Protein AF-A0A954VYX1-F1 (afdb_monomer_lite)

Sequence (72 aa):
MKISFAIAGAMAANAHGHRRTSADVNVLMRREDLNRFKDCWIGRGWLDLFEGSKGFKDTLNGVKVDVLIVGD

pLDDT: mean 96.33, std 2.86, range [80.88, 98.44]

Secondary structure (DSSP, 8-state):
----EEEEHHHHHHHTT-----SSEEEEE-HHHHHHHHHHHBTTTEEESSTT-S-EEETTT--EEEEEETT-

Foldseek 3Di:
DDFDKDWDDPVVVVVVVNDDDDQATEMEGAPVSLVVCCVVPDVPQKHAPDPPASKIARNPVRHIYHYDHVPD

Structure (mmCIF, N/CA/C/O backbone):
data_AF-A0A954VYX1-F1
#
_entry.id   AF-A0A954VYX1-F1
#
loop_
_atom_site.group_PDB
_atom_site.id
_atom_site.type_symbol
_atom_site.label_atom_id
_atom_site.label_alt_id
_atom_site.label_comp_id
_atom_site.label_asym_id
_atom_site.label_entity_id
_atom_site.label_seq_id
_atom_site.pdbx_PDB_ins_code
_atom_site.Cartn_x
_atom_site.Cartn_y
_atom_site.Cartn_z
_atom_site.occupancy
_atom_site.B_iso_or_equiv
_atom_site.auth_seq_id
_atom_site.auth_comp_id
_atom_site.auth_asym_id
_atom_site.auth_atom_id
_atom_site.pdbx_PDB_model_num
ATOM 1 N N . MET A 1 1 ? -0.897 -15.356 8.434 1.00 80.88 1 MET A N 1
ATOM 2 C CA . MET A 1 1 ? -1.787 -14.694 7.451 1.00 80.88 1 MET A CA 1
ATOM 3 C C . MET A 1 1 ? -1.135 -14.771 6.075 1.00 80.88 1 MET A C 1
ATOM 5 O O . MET A 1 1 ? 0.072 -14.592 6.006 1.00 80.88 1 MET A O 1
ATOM 9 N N . LYS A 1 2 ? -1.892 -15.060 5.009 1.00 91.88 2 LYS A N 1
ATOM 10 C CA . LYS A 1 2 ? -1.398 -15.016 3.621 1.00 91.88 2 LYS A CA 1
ATOM 11 C C . LYS A 1 2 ? -2.025 -13.812 2.912 1.00 91.88 2 LYS A C 1
ATOM 13 O O . LYS A 1 2 ? -3.251 -13.765 2.828 1.00 91.88 2 LYS A O 1
ATOM 18 N N . ILE A 1 3 ? -1.187 -12.879 2.466 1.00 95.75 3 ILE A N 1
ATOM 19 C CA . ILE A 1 3 ? -1.543 -11.688 1.679 1.00 95.75 3 ILE A CA 1
ATOM 20 C C . ILE A 1 3 ? -0.855 -11.840 0.330 1.00 95.75 3 ILE A C 1
ATOM 22 O O . ILE A 1 3 ? 0.366 -12.008 0.287 1.00 95.75 3 ILE A O 1
ATOM 26 N N . SER A 1 4 ? -1.622 -11.790 -0.754 1.00 96.38 4 SER A N 1
ATOM 27 C CA . SER A 1 4 ? -1.056 -11.751 -2.097 1.00 96.38 4 SER A CA 1
ATOM 28 C C . SER A 1 4 ? -0.731 -10.309 -2.472 1.00 96.38 4 SER A C 1
ATOM 30 O O . SER A 1 4 ? -1.605 -9.445 -2.479 1.00 96.38 4 SER A O 1
ATOM 32 N N . PHE A 1 5 ? 0.530 -10.050 -2.803 1.00 97.56 5 PHE A N 1
ATOM 33 C CA . PHE A 1 5 ? 0.984 -8.749 -3.276 1.00 97.56 5 PHE A CA 1
ATOM 34 C C . PHE A 1 5 ? 2.110 -8.913 -4.298 1.00 97.56 5 PHE A C 1
ATOM 36 O O . PHE A 1 5 ? 2.760 -9.957 -4.361 1.00 97.56 5 PHE A O 1
ATOM 43 N N . ALA A 1 6 ? 2.351 -7.865 -5.077 1.00 98.06 6 ALA A N 1
ATOM 44 C CA . ALA A 1 6 ? 3.521 -7.731 -5.931 1.00 98.06 6 ALA A CA 1
ATOM 45 C C . ALA A 1 6 ? 4.249 -6.423 -5.612 1.00 98.06 6 ALA A C 1
ATOM 47 O O . ALA A 1 6 ? 3.615 -5.427 -5.265 1.00 98.06 6 ALA A O 1
ATOM 48 N N . ILE A 1 7 ? 5.576 -6.416 -5.747 1.00 97.69 7 ILE A N 1
ATOM 49 C CA . ILE A 1 7 ? 6.358 -5.177 -5.710 1.00 97.69 7 ILE A CA 1
ATOM 50 C C . ILE A 1 7 ? 6.078 -4.390 -6.991 1.00 97.69 7 ILE A C 1
ATOM 52 O O . ILE A 1 7 ? 6.055 -4.954 -8.083 1.00 97.69 7 ILE A O 1
ATOM 56 N N . ALA A 1 8 ? 5.888 -3.085 -6.846 1.00 97.25 8 ALA A N 1
ATOM 57 C CA . ALA A 1 8 ? 5.645 -2.154 -7.935 1.00 97.25 8 ALA A CA 1
ATOM 58 C C . ALA A 1 8 ? 6.658 -0.994 -7.904 1.00 97.25 8 ALA A C 1
ATOM 60 O O . ALA A 1 8 ? 7.544 -0.914 -7.046 1.00 97.25 8 ALA A O 1
ATOM 61 N N . GLY A 1 9 ? 6.535 -0.083 -8.869 1.00 96.25 9 GLY A N 1
ATOM 62 C CA . GLY A 1 9 ? 7.301 1.161 -8.905 1.00 96.25 9 GLY A CA 1
ATOM 63 C C . GLY A 1 9 ? 8.817 0.959 -8.995 1.00 96.25 9 GLY A C 1
ATOM 64 O O . GLY A 1 9 ? 9.314 0.088 -9.709 1.00 96.25 9 GLY A O 1
ATOM 65 N N . ALA A 1 10 ? 9.564 1.798 -8.274 1.00 96.81 10 ALA A N 1
ATOM 66 C CA . ALA A 1 10 ? 11.023 1.870 -8.353 1.00 96.81 10 ALA A CA 1
ATOM 67 C C . ALA A 1 10 ? 11.725 0.549 -8.013 1.00 96.81 10 ALA A C 1
ATOM 69 O O . ALA A 1 10 ? 12.677 0.166 -8.687 1.00 96.81 10 ALA A O 1
ATOM 70 N N . MET A 1 11 ? 11.251 -0.160 -6.985 1.00 97.12 11 MET A N 1
ATOM 71 C CA . MET A 1 11 ? 11.841 -1.436 -6.579 1.00 97.12 11 MET A CA 1
ATOM 72 C C . MET A 1 11 ? 11.591 -2.538 -7.614 1.00 97.12 11 MET A C 1
ATOM 74 O O . MET A 1 11 ? 12.477 -3.358 -7.845 1.00 97.12 11 MET A O 1
ATOM 78 N N . ALA A 1 12 ? 10.436 -2.527 -8.287 1.00 97.31 12 ALA A N 1
ATOM 79 C CA . ALA A 1 12 ? 10.188 -3.426 -9.412 1.00 97.31 12 ALA A CA 1
ATOM 80 C C . ALA A 1 12 ? 11.109 -3.089 -10.594 1.00 97.31 12 ALA A C 1
ATOM 82 O O . ALA A 1 12 ? 11.745 -3.975 -11.155 1.00 97.31 12 ALA A O 1
ATOM 83 N 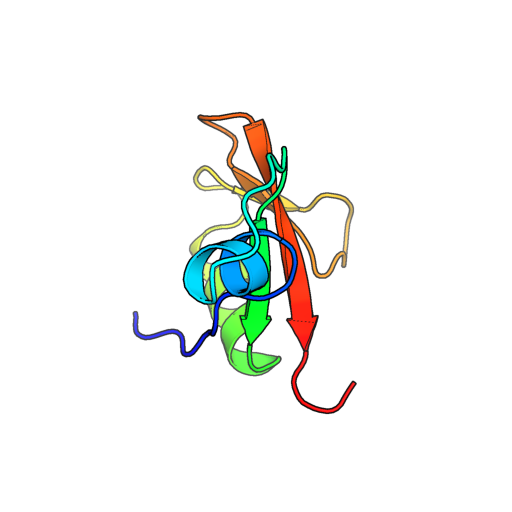N . ALA A 1 13 ? 11.266 -1.803 -10.924 1.00 96.94 13 ALA A N 1
ATOM 84 C CA . ALA A 1 13 ? 12.193 -1.365 -11.968 1.00 96.94 13 ALA A CA 1
ATOM 85 C C . ALA A 1 13 ? 13.647 -1.785 -11.665 1.00 96.94 13 ALA A C 1
ATOM 87 O O . ALA A 1 13 ? 14.341 -2.276 -12.557 1.00 96.94 13 ALA A O 1
ATOM 88 N N . ASN A 1 14 ? 14.078 -1.680 -10.401 1.00 96.56 14 ASN A N 1
ATOM 89 C CA . ASN A 1 14 ? 15.374 -2.185 -9.936 1.00 96.56 14 ASN A CA 1
ATOM 90 C C . ASN A 1 14 ? 15.526 -3.691 -10.198 1.00 96.56 14 ASN A C 1
ATOM 92 O O . ASN A 1 14 ? 16.568 -4.117 -10.697 1.00 96.56 14 ASN A O 1
ATOM 96 N N . ALA A 1 15 ? 14.489 -4.488 -9.917 1.00 95.62 15 ALA A N 1
ATOM 97 C CA . ALA A 1 15 ? 14.491 -5.927 -10.189 1.00 95.62 15 ALA A CA 1
ATOM 98 C C . ALA A 1 15 ? 14.623 -6.260 -11.692 1.00 95.62 15 ALA A C 1
ATOM 100 O O . ALA A 1 15 ? 15.100 -7.337 -12.037 1.00 95.62 15 ALA A O 1
ATOM 101 N N . HIS A 1 16 ? 14.281 -5.318 -12.578 1.00 96.12 16 HIS A N 1
ATOM 102 C CA . HIS A 1 16 ? 14.443 -5.418 -14.034 1.00 96.12 16 HIS A CA 1
ATOM 103 C C . HIS A 1 16 ? 15.681 -4.679 -14.581 1.00 96.12 16 HIS A C 1
ATOM 105 O O . HIS A 1 16 ? 15.788 -4.445 -15.781 1.00 96.12 16 HIS A O 1
ATOM 111 N N . GLY A 1 17 ? 16.643 -4.327 -13.721 1.00 96.56 17 GLY A N 1
ATOM 112 C CA . GLY A 1 17 ? 17.941 -3.776 -14.130 1.00 96.56 17 GLY A CA 1
ATOM 113 C C . GLY A 1 17 ? 18.018 -2.248 -14.198 1.00 96.56 17 GLY A C 1
ATOM 114 O O . GLY A 1 17 ? 19.105 -1.707 -14.409 1.00 96.56 17 GLY A O 1
ATOM 115 N N . HIS A 1 18 ? 16.919 -1.532 -13.951 1.00 94.88 18 HIS A N 1
ATOM 116 C CA . HIS A 1 18 ? 16.925 -0.070 -13.868 1.00 94.88 18 HIS A CA 1
ATOM 117 C C . HIS A 1 18 ? 17.366 0.384 -12.478 1.00 94.88 18 HIS A C 1
ATOM 119 O O . HIS A 1 18 ? 16.537 0.492 -11.584 1.00 94.88 18 HIS A O 1
ATOM 125 N N . ARG A 1 19 ? 18.660 0.659 -12.284 1.00 93.75 19 ARG A N 1
ATOM 126 C CA . ARG A 1 19 ? 19.223 1.009 -10.968 1.00 93.75 19 ARG A CA 1
ATOM 127 C C . ARG A 1 19 ? 18.865 2.437 -10.546 1.00 93.75 19 ARG A C 1
ATOM 129 O O . ARG A 1 19 ? 19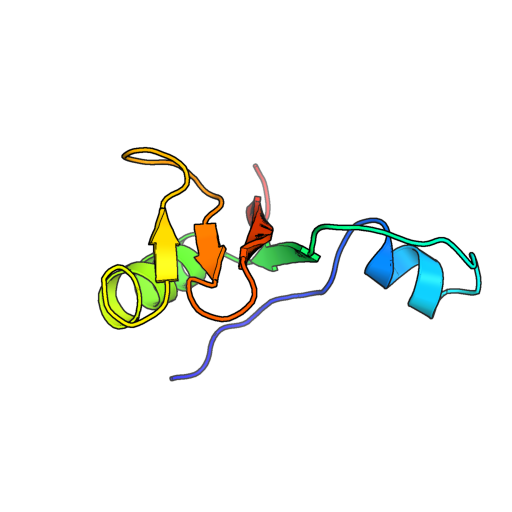.385 3.398 -11.107 1.00 93.75 19 ARG A O 1
ATOM 136 N N . ARG A 1 20 ? 18.033 2.572 -9.515 1.00 92.25 20 ARG A N 1
ATOM 137 C CA . ARG A 1 20 ? 17.676 3.842 -8.867 1.00 92.25 20 ARG A CA 1
ATOM 138 C C . ARG A 1 20 ? 17.441 3.662 -7.370 1.00 92.25 20 ARG A C 1
ATOM 140 O O . ARG A 1 20 ? 17.053 2.590 -6.905 1.00 92.25 20 ARG A O 1
ATOM 147 N N . THR A 1 21 ? 17.625 4.736 -6.615 1.00 94.88 21 THR A N 1
ATOM 148 C CA . THR A 1 21 ? 17.192 4.818 -5.218 1.00 94.88 21 THR A CA 1
ATOM 149 C C . THR A 1 21 ? 15.699 5.170 -5.138 1.00 94.88 21 THR A C 1
ATOM 151 O O . THR A 1 21 ? 15.142 5.804 -6.038 1.00 94.88 21 THR A O 1
ATOM 154 N N . SER A 1 22 ? 15.035 4.723 -4.071 1.00 95.75 22 SER A N 1
ATOM 155 C CA . SER A 1 22 ? 13.676 5.133 -3.682 1.00 95.75 22 SER A CA 1
ATOM 156 C C . SER A 1 22 ? 13.628 5.245 -2.163 1.00 95.75 22 SER A C 1
ATOM 158 O O . SER A 1 22 ? 14.339 4.507 -1.482 1.00 95.75 22 SER A O 1
ATOM 160 N N . ALA A 1 23 ? 12.817 6.162 -1.641 1.00 96.19 23 ALA A N 1
ATOM 161 C CA . ALA A 1 23 ? 12.613 6.335 -0.197 1.00 96.19 23 ALA A CA 1
ATOM 162 C C . ALA A 1 23 ? 11.393 5.551 0.329 1.00 96.19 23 ALA A C 1
ATOM 164 O O . ALA A 1 23 ? 11.203 5.405 1.534 1.00 96.19 23 ALA A O 1
ATOM 165 N N . ASP A 1 24 ? 10.560 5.073 -0.587 1.00 97.12 24 ASP A N 1
ATOM 166 C CA . ASP A 1 24 ? 9.259 4.455 -0.383 1.00 97.12 24 ASP A CA 1
ATOM 167 C C . ASP A 1 24 ? 9.195 3.063 -1.029 1.00 97.12 24 ASP A C 1
ATOM 169 O O . ASP A 1 24 ? 9.984 2.713 -1.914 1.00 97.12 24 ASP A O 1
ATOM 173 N N . VAL A 1 25 ? 8.213 2.273 -0.599 1.00 97.94 25 VAL A N 1
ATOM 174 C CA . VAL A 1 25 ? 7.885 0.970 -1.185 1.00 97.94 25 VAL A CA 1
ATOM 175 C C . VAL A 1 25 ? 6.524 1.069 -1.857 1.00 97.94 25 VAL A C 1
ATOM 177 O O . VAL A 1 25 ? 5.565 1.542 -1.259 1.00 97.94 25 VAL A O 1
ATOM 180 N N . ASN A 1 26 ? 6.420 0.583 -3.090 1.00 98.31 26 ASN A N 1
ATOM 181 C CA . ASN A 1 26 ? 5.150 0.509 -3.804 1.00 98.31 26 ASN A CA 1
ATOM 182 C C . ASN A 1 26 ? 4.744 -0.959 -3.941 1.00 98.31 26 ASN A C 1
ATOM 184 O O . ASN A 1 26 ? 5.563 -1.792 -4.341 1.00 98.31 26 ASN A O 1
ATOM 188 N N . VAL A 1 27 ? 3.489 -1.276 -3.634 1.00 98.19 27 VAL A N 1
ATOM 189 C CA . VAL A 1 27 ? 2.938 -2.633 -3.750 1.00 98.19 27 VAL A CA 1
ATOM 190 C C . VAL A 1 27 ? 1.606 -2.630 -4.489 1.00 98.19 27 VAL A C 1
ATOM 192 O O . VAL A 1 27 ? 0.800 -1.721 -4.329 1.00 98.19 27 VAL A O 1
ATOM 195 N N . LEU A 1 28 ? 1.364 -3.668 -5.284 1.00 98.44 28 LEU A N 1
ATOM 196 C CA . LEU A 1 28 ? 0.066 -3.973 -5.882 1.00 98.44 28 LEU A CA 1
ATOM 197 C C . LEU A 1 28 ? -0.580 -5.116 -5.099 1.00 98.44 28 LEU A C 1
ATOM 199 O O . LEU A 1 28 ? 0.045 -6.162 -4.928 1.00 98.44 28 LEU A O 1
ATOM 203 N N . MET A 1 29 ? -1.822 -4.948 -4.651 1.00 97.69 29 MET A N 1
ATOM 204 C CA . MET A 1 29 ? -2.571 -6.008 -3.965 1.00 97.69 29 MET A CA 1
ATOM 205 C C . MET A 1 29 ? -4.077 -5.903 -4.200 1.00 97.69 29 MET A C 1
ATOM 207 O O . MET A 1 29 ? -4.584 -4.911 -4.727 1.00 97.69 29 MET A O 1
ATOM 211 N N . ARG A 1 30 ? -4.806 -6.953 -3.819 1.00 97.69 30 ARG A N 1
ATOM 212 C CA . ARG A 1 30 ? -6.272 -6.949 -3.841 1.00 97.69 30 ARG A CA 1
ATOM 213 C C . ARG A 1 30 ? -6.819 -6.114 -2.681 1.00 97.69 30 ARG A C 1
ATOM 215 O O . ARG A 1 30 ? -6.171 -5.985 -1.642 1.00 97.69 30 ARG A O 1
ATOM 222 N N . ARG A 1 31 ? -8.023 -5.565 -2.841 1.00 97.31 31 ARG A N 1
ATOM 223 C CA . ARG A 1 31 ? -8.651 -4.695 -1.832 1.00 97.31 31 ARG A CA 1
ATOM 224 C C . ARG A 1 31 ? -8.918 -5.438 -0.524 1.00 97.31 31 ARG A C 1
ATOM 226 O O . ARG A 1 31 ? -8.634 -4.922 0.550 1.00 97.31 31 ARG A O 1
ATOM 233 N N . GLU A 1 32 ? -9.404 -6.667 -0.618 1.00 97.12 32 GLU A N 1
ATOM 234 C CA . GLU A 1 32 ? -9.652 -7.551 0.518 1.00 97.12 32 GLU A CA 1
ATOM 235 C C . GLU A 1 32 ? -8.371 -7.892 1.289 1.00 97.12 32 GLU A C 1
ATOM 237 O O . GLU A 1 32 ? -8.393 -7.989 2.513 1.00 97.12 32 GLU A O 1
ATOM 242 N N . ASP A 1 33 ? -7.240 -8.016 0.594 1.00 97.94 33 ASP A N 1
ATOM 243 C CA . ASP A 1 33 ? -5.949 -8.298 1.215 1.00 97.94 33 ASP A CA 1
ATOM 244 C C . ASP A 1 33 ? -5.368 -7.061 1.912 1.00 97.94 33 ASP A C 1
ATOM 246 O O . ASP A 1 33 ? -4.805 -7.195 3.001 1.00 97.94 33 ASP A O 1
ATOM 250 N N . LEU A 1 34 ? -5.570 -5.859 1.350 1.00 97.62 34 LEU A N 1
ATOM 251 C CA . LEU A 1 34 ? -5.248 -4.604 2.036 1.00 97.62 34 LEU A CA 1
ATOM 252 C C . LEU A 1 34 ? -6.063 -4.457 3.324 1.00 97.62 34 LEU A C 1
ATOM 254 O O . LEU A 1 34 ? -5.499 -4.143 4.369 1.00 97.62 34 LEU A O 1
ATOM 258 N N . ASN A 1 35 ? -7.369 -4.715 3.270 1.00 96.94 35 ASN A N 1
ATOM 259 C CA . ASN A 1 35 ? -8.227 -4.627 4.451 1.00 96.94 35 ASN A CA 1
ATOM 260 C C . ASN A 1 35 ? -7.774 -5.619 5.531 1.00 96.94 35 ASN A C 1
ATOM 262 O O . ASN A 1 35 ? -7.523 -5.219 6.663 1.00 96.94 35 ASN A O 1
ATOM 266 N N . ARG A 1 36 ? -7.529 -6.885 5.160 1.00 97.56 36 ARG A N 1
ATOM 267 C CA . ARG A 1 36 ? -7.005 -7.906 6.087 1.00 97.56 36 ARG A CA 1
ATOM 268 C C . ARG A 1 36 ? -5.669 -7.507 6.707 1.00 97.56 36 ARG A C 1
ATOM 270 O O . ARG A 1 36 ? -5.456 -7.751 7.893 1.00 97.56 36 ARG A O 1
ATOM 277 N N . PHE A 1 37 ? -4.765 -6.917 5.919 1.00 97.50 37 PHE A N 1
ATOM 278 C CA . PHE A 1 37 ? -3.517 -6.370 6.447 1.00 97.50 37 PHE A CA 1
ATOM 279 C C . PHE A 1 37 ? -3.802 -5.298 7.496 1.00 97.50 37 PHE A C 1
ATOM 281 O O . PHE A 1 37 ? -3.276 -5.375 8.607 1.00 97.50 37 PHE A O 1
ATOM 288 N N . LYS A 1 38 ? -4.644 -4.321 7.149 1.00 97.12 38 LYS A N 1
ATOM 289 C CA . LYS A 1 38 ? -4.906 -3.163 7.996 1.00 97.12 38 LYS A CA 1
ATOM 290 C C . LYS A 1 38 ? -5.573 -3.537 9.310 1.00 97.12 38 LYS A C 1
ATOM 292 O O . LYS A 1 38 ? -5.078 -3.123 10.354 1.00 97.12 38 LYS A O 1
ATOM 297 N N . ASP A 1 39 ? -6.581 -4.402 9.261 1.00 97.12 39 ASP A N 1
ATOM 298 C CA . ASP A 1 39 ? -7.282 -4.924 10.440 1.00 97.12 39 ASP A CA 1
ATOM 299 C C . ASP A 1 39 ? -6.328 -5.610 11.429 1.00 97.12 39 ASP A C 1
ATOM 301 O O . ASP A 1 39 ? -6.529 -5.579 12.643 1.00 97.12 39 ASP A O 1
ATOM 305 N N . CYS A 1 40 ? -5.274 -6.251 10.915 1.00 96.50 40 CYS A N 1
ATOM 306 C CA . CYS A 1 40 ? -4.318 -6.980 11.739 1.00 96.50 40 CYS A CA 1
ATOM 307 C C . CYS A 1 40 ? -3.191 -6.100 12.291 1.00 96.50 40 CYS A C 1
ATOM 309 O O . CYS A 1 40 ? -2.677 -6.402 13.371 1.00 96.50 40 CYS A O 1
ATOM 311 N N . TRP A 1 41 ? -2.764 -5.076 11.546 1.00 96.38 41 TRP A N 1
ATOM 312 C CA . TRP A 1 41 ? -1.455 -4.447 11.753 1.00 96.38 41 TRP A CA 1
ATOM 313 C C . TRP A 1 41 ? -1.473 -2.941 11.983 1.00 96.38 41 TRP A C 1
ATOM 315 O O . TRP A 1 41 ? -0.527 -2.431 12.589 1.00 96.38 41 TRP A O 1
ATOM 325 N N . ILE A 1 42 ? -2.509 -2.218 11.553 1.00 97.12 42 ILE A N 1
ATOM 326 C CA . ILE A 1 42 ? -2.603 -0.790 11.872 1.00 97.12 42 ILE A CA 1
ATOM 327 C C . ILE A 1 42 ? -2.759 -0.633 13.390 1.00 97.12 42 ILE A C 1
ATOM 329 O O . ILE A 1 42 ? -3.495 -1.368 14.045 1.00 97.12 42 ILE A O 1
ATOM 333 N N . GLY A 1 43 ? -1.974 0.275 13.970 1.00 96.00 43 GLY A N 1
ATOM 334 C CA . GLY A 1 43 ? -1.819 0.419 15.420 1.00 96.00 43 GLY A CA 1
ATOM 335 C C . GLY A 1 43 ? -0.858 -0.592 16.064 1.00 96.00 43 GLY A C 1
ATOM 336 O O . GLY A 1 43 ? -0.613 -0.511 17.264 1.00 96.00 43 GLY A O 1
ATOM 337 N N . ARG A 1 44 ? -0.272 -1.523 15.294 1.00 96.62 44 ARG A N 1
ATOM 338 C CA . ARG A 1 44 ? 0.691 -2.541 15.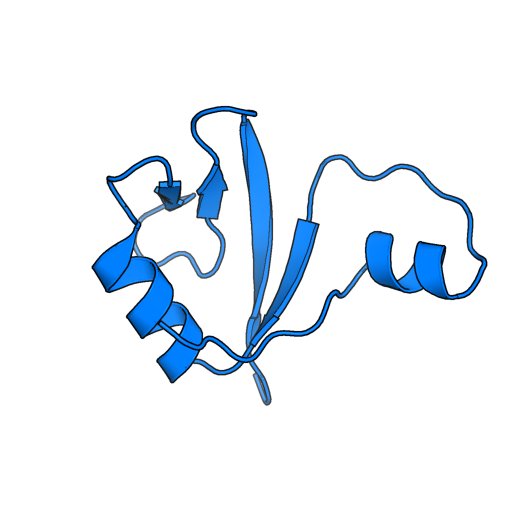762 1.00 96.62 44 ARG A CA 1
ATOM 339 C C . ARG A 1 44 ? 2.002 -2.476 14.979 1.00 96.62 44 ARG A C 1
ATOM 341 O O . ARG A 1 44 ? 2.409 -3.440 14.334 1.00 96.62 44 ARG A O 1
ATOM 348 N N . GLY A 1 45 ? 2.648 -1.316 15.011 1.00 96.81 45 GLY A N 1
ATOM 349 C CA . GLY A 1 45 ? 3.885 -1.063 14.261 1.00 96.81 45 GLY A CA 1
ATOM 350 C C . GLY A 1 45 ? 3.662 -0.493 12.857 1.00 96.81 45 GLY A C 1
ATOM 351 O O . GLY A 1 45 ? 4.618 -0.156 12.165 1.00 96.81 45 GLY A O 1
ATOM 352 N N . TRP A 1 46 ? 2.402 -0.343 12.448 1.00 97.75 46 TRP A N 1
ATOM 353 C CA . TRP A 1 46 ? 2.015 0.291 11.195 1.00 97.75 46 TRP A CA 1
ATOM 354 C C . TRP A 1 46 ? 0.987 1.380 11.458 1.00 97.75 46 TRP A C 1
ATOM 356 O O . TRP A 1 46 ? 0.130 1.242 12.334 1.00 97.75 46 TRP A O 1
ATOM 366 N N . LEU A 1 47 ? 1.071 2.463 10.697 1.00 97.75 47 LEU A N 1
ATOM 367 C CA . LEU A 1 47 ? 0.182 3.610 10.814 1.00 97.75 47 LEU A CA 1
ATOM 368 C C . LEU A 1 47 ? -0.368 3.980 9.442 1.00 97.75 47 LEU A C 1
ATOM 370 O O . LEU A 1 47 ? 0.382 4.035 8.469 1.00 97.75 47 LEU A O 1
ATOM 374 N N . ASP A 1 48 ? -1.660 4.273 9.362 1.00 97.88 48 ASP A N 1
ATOM 375 C CA . ASP A 1 48 ? -2.222 4.854 8.150 1.00 97.88 48 ASP A CA 1
ATOM 376 C C . ASP A 1 48 ? -1.642 6.245 7.908 1.00 97.88 48 ASP A C 1
ATOM 378 O O . ASP A 1 48 ? -1.433 7.021 8.836 1.00 97.88 48 ASP A O 1
ATOM 382 N N . LEU A 1 49 ? -1.383 6.586 6.645 1.00 97.25 49 LEU A N 1
ATOM 383 C CA . LEU A 1 49 ? -0.868 7.922 6.322 1.00 97.25 49 LEU A CA 1
ATOM 384 C C . LEU A 1 49 ? -1.868 9.024 6.701 1.00 97.25 49 LEU A C 1
ATOM 386 O O . LEU A 1 49 ? -1.466 10.114 7.098 1.00 97.25 49 LEU A O 1
ATOM 390 N N . PHE A 1 50 ? -3.154 8.713 6.563 1.00 95.50 50 PHE A N 1
ATOM 391 C CA . PHE A 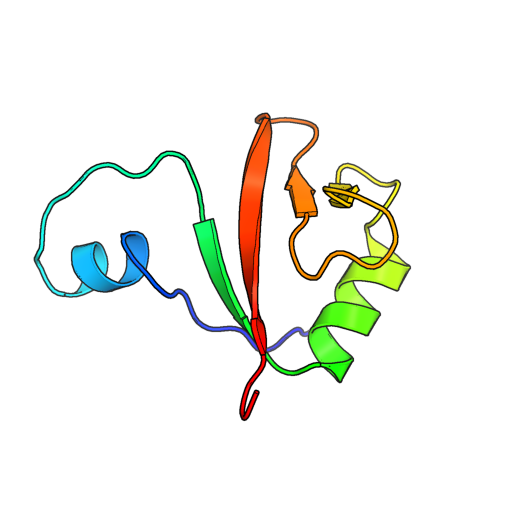1 50 ? -4.313 9.466 7.029 1.00 95.50 50 PHE A CA 1
ATOM 392 C C . PHE A 1 50 ? -5.523 8.517 7.051 1.00 95.50 50 PHE A C 1
ATOM 394 O O . PHE A 1 50 ? -5.480 7.447 6.437 1.00 95.50 50 PHE A O 1
ATOM 401 N N . GLU A 1 51 ? -6.598 8.891 7.743 1.00 91.31 51 GLU A N 1
ATOM 402 C CA . GLU A 1 51 ? -7.804 8.063 7.863 1.00 91.31 51 GLU A CA 1
ATOM 403 C C . GLU A 1 51 ? -8.364 7.665 6.485 1.00 91.31 51 GLU A C 1
ATOM 405 O O . GLU A 1 51 ? -8.573 8.504 5.611 1.00 91.31 51 GLU A O 1
ATOM 410 N N . GLY A 1 52 ? -8.560 6.363 6.263 1.00 88.62 52 GLY A N 1
ATOM 411 C CA . GLY A 1 52 ? -9.060 5.833 4.990 1.00 88.62 52 GLY A CA 1
ATOM 412 C C . GLY A 1 52 ? -8.044 5.811 3.837 1.00 88.62 52 GLY A C 1
ATOM 413 O O . GLY A 1 52 ? -8.391 5.386 2.734 1.00 88.62 52 GLY A O 1
ATOM 414 N N . SER A 1 53 ? -6.788 6.220 4.061 1.00 95.94 53 SER A N 1
ATOM 415 C CA . SER A 1 53 ? -5.699 6.091 3.080 1.00 95.94 53 SER A CA 1
ATOM 416 C C . SER A 1 53 ? -5.569 4.650 2.578 1.00 95.94 53 SER A C 1
ATOM 418 O O . SER A 1 53 ? -5.808 3.709 3.326 1.00 95.94 53 SER A O 1
ATOM 420 N N . LYS A 1 54 ? -5.114 4.439 1.336 1.00 97.06 54 LYS A N 1
ATOM 421 C CA . LYS A 1 54 ? -4.648 3.110 0.888 1.00 97.06 54 LYS A CA 1
ATOM 422 C C . LYS A 1 54 ? -3.253 2.793 1.436 1.00 97.06 54 LYS A C 1
ATOM 424 O O . LYS A 1 54 ? -3.011 1.683 1.900 1.00 97.06 54 LYS A O 1
ATOM 429 N N . GLY A 1 55 ? -2.364 3.784 1.420 1.00 97.94 55 GLY A N 1
ATOM 430 C CA . GLY A 1 55 ? -0.996 3.670 1.916 1.00 97.94 55 GLY A CA 1
ATOM 431 C C . GLY A 1 55 ? -0.891 3.746 3.438 1.00 97.94 55 GLY A C 1
ATOM 432 O O . GLY A 1 55 ? -1.772 4.280 4.121 1.00 97.94 55 GLY A O 1
ATOM 433 N N . PHE A 1 56 ? 0.220 3.235 3.947 1.00 98.25 56 PHE A N 1
ATOM 434 C CA . PHE A 1 56 ? 0.550 3.170 5.368 1.00 98.25 56 PHE A CA 1
ATOM 435 C C . PHE A 1 56 ? 2.061 3.342 5.564 1.00 98.25 56 PHE A C 1
ATOM 437 O O . PHE A 1 56 ? 2.830 3.393 4.606 1.00 98.25 56 PHE A O 1
ATOM 444 N N . LYS A 1 57 ? 2.499 3.482 6.810 1.00 98.12 57 LYS A N 1
ATOM 445 C CA . LYS A 1 57 ? 3.888 3.731 7.189 1.00 98.12 57 LYS A CA 1
ATOM 446 C C . LYS A 1 57 ? 4.318 2.737 8.257 1.00 98.12 57 LYS A C 1
ATOM 448 O O . LYS A 1 57 ? 3.595 2.529 9.230 1.00 98.12 57 LYS A O 1
ATOM 453 N N . ASP A 1 58 ? 5.501 2.162 8.079 1.00 97.75 58 ASP A N 1
ATOM 454 C CA . ASP A 1 58 ? 6.187 1.424 9.138 1.00 97.75 58 ASP A CA 1
ATOM 455 C C . ASP A 1 58 ? 6.633 2.408 10.223 1.00 97.75 58 ASP A C 1
ATOM 457 O O . ASP A 1 58 ? 7.362 3.367 9.945 1.00 97.75 58 ASP A O 1
ATOM 461 N N . THR A 1 59 ? 6.208 2.189 11.464 1.00 97.56 59 THR A N 1
ATOM 462 C CA . THR A 1 59 ? 6.571 3.078 12.571 1.00 97.56 59 THR A CA 1
ATOM 463 C C . THR A 1 59 ? 8.003 2.868 13.052 1.00 97.56 59 THR A C 1
ATOM 465 O O . THR A 1 59 ? 8.540 3.765 13.693 1.00 97.56 59 THR A O 1
ATOM 468 N N . LEU A 1 60 ? 8.626 1.719 12.757 1.00 97.56 60 LEU A N 1
ATOM 469 C CA . LEU A 1 60 ? 10.000 1.431 13.172 1.00 97.56 60 LEU A CA 1
ATOM 470 C C . LEU A 1 60 ? 11.018 2.130 12.266 1.00 97.56 60 LEU A C 1
ATOM 472 O O . LEU A 1 60 ? 11.866 2.870 12.756 1.00 97.56 60 LEU A O 1
ATOM 476 N N . ASN A 1 61 ? 10.930 1.915 10.950 1.00 97.00 61 ASN A N 1
ATOM 477 C CA . ASN A 1 61 ? 11.892 2.477 9.993 1.00 97.00 61 ASN A CA 1
ATOM 478 C C . ASN A 1 61 ? 11.425 3.799 9.372 1.00 97.00 61 ASN A C 1
ATOM 480 O O . ASN A 1 61 ? 12.174 4.457 8.654 1.00 97.00 61 ASN A O 1
ATOM 484 N N . GLY A 1 62 ? 10.170 4.186 9.601 1.00 96.88 62 GLY A N 1
ATOM 485 C CA . GLY A 1 62 ? 9.593 5.385 9.010 1.00 96.88 62 GLY A CA 1
ATOM 486 C C . GLY A 1 62 ? 9.345 5.285 7.501 1.00 96.88 62 GLY A C 1
ATOM 487 O O . GLY A 1 62 ? 9.113 6.312 6.861 1.00 96.88 62 GLY A O 1
ATOM 488 N N . VAL A 1 63 ?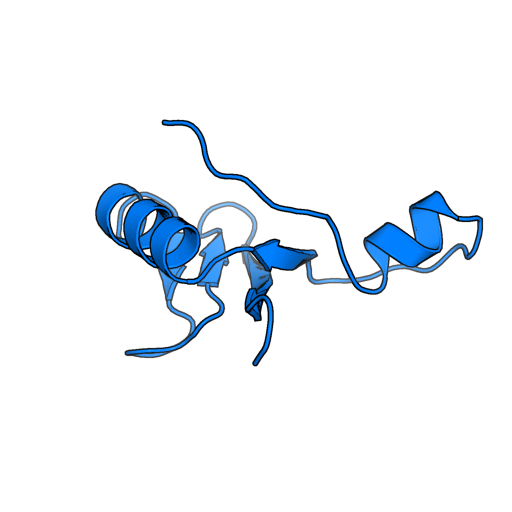 9.381 4.079 6.931 1.00 97.88 63 VAL A N 1
ATOM 489 C CA . VAL A 1 63 ? 9.227 3.853 5.490 1.00 97.88 63 VAL A CA 1
ATOM 490 C C . VAL A 1 63 ? 7.754 3.901 5.105 1.00 97.88 63 VAL A C 1
ATOM 492 O O . VAL A 1 63 ? 6.912 3.224 5.699 1.00 97.88 63 VAL A O 1
ATOM 495 N N . LYS A 1 64 ? 7.449 4.706 4.086 1.00 98.25 64 LYS A N 1
ATOM 496 C CA . LYS A 1 64 ? 6.121 4.787 3.479 1.00 98.25 64 LYS A CA 1
ATOM 497 C C . LYS A 1 64 ? 5.902 3.605 2.533 1.00 98.25 64 LYS A C 1
ATOM 499 O O . LYS A 1 64 ? 6.773 3.293 1.722 1.00 98.25 64 LYS A O 1
ATOM 504 N N . VAL A 1 65 ? 4.721 3.005 2.614 1.00 98.38 65 VAL A N 1
ATOM 505 C CA . VAL A 1 65 ? 4.228 1.990 1.686 1.00 98.38 65 VAL A CA 1
ATOM 506 C C . VAL A 1 65 ? 3.010 2.541 0.955 1.00 98.38 65 VAL A C 1
ATOM 508 O O . VAL A 1 65 ? 1.966 2.788 1.563 1.00 98.38 65 VAL A O 1
ATOM 511 N N . ASP A 1 66 ? 3.144 2.729 -0.353 1.00 98.12 66 ASP A N 1
ATOM 512 C CA . ASP A 1 66 ? 2.049 3.095 -1.246 1.00 98.12 66 ASP A CA 1
ATOM 513 C C . ASP A 1 66 ? 1.429 1.843 -1.869 1.00 98.12 66 ASP A C 1
ATOM 515 O O . ASP A 1 66 ? 2.126 0.934 -2.328 1.00 98.12 66 ASP A O 1
ATOM 519 N N . VAL A 1 67 ? 0.096 1.795 -1.873 1.00 98.25 67 VAL A N 1
ATOM 520 C CA . VAL A 1 67 ? -0.666 0.620 -2.301 1.00 98.25 67 VAL A CA 1
ATOM 521 C C . VAL A 1 67 ? -1.494 0.939 -3.540 1.00 98.25 67 VAL A C 1
ATOM 523 O O . VAL A 1 67 ? -2.417 1.758 -3.501 1.00 98.25 67 VAL A O 1
ATOM 526 N N . LEU A 1 68 ? -1.191 0.235 -4.627 1.00 98.06 68 LEU A N 1
ATOM 527 C CA . LEU A 1 68 ? -2.030 0.118 -5.813 1.00 98.06 68 LEU A CA 1
ATOM 528 C C . LEU A 1 68 ? -3.037 -1.019 -5.599 1.00 98.06 68 LEU A C 1
ATOM 530 O O . LEU A 1 68 ? -2.685 -2.084 -5.085 1.00 98.06 68 LEU A O 1
ATOM 534 N N . ILE A 1 69 ? -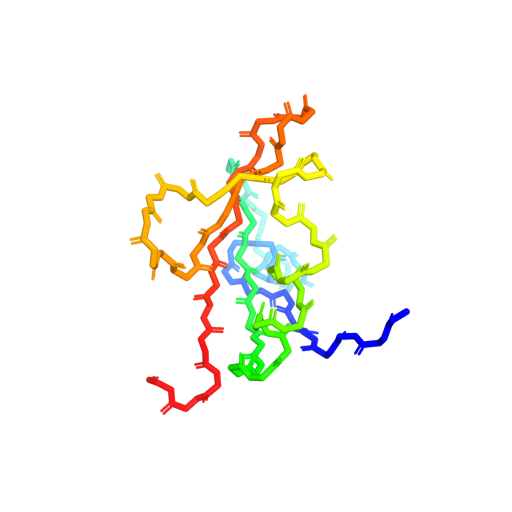4.286 -0.799 -6.007 1.00 97.88 69 ILE A N 1
ATOM 535 C CA . ILE A 1 69 ? -5.337 -1.817 -5.946 1.00 97.88 69 ILE A CA 1
ATOM 536 C C . ILE A 1 69 ? -5.489 -2.445 -7.324 1.00 97.88 69 ILE A C 1
ATOM 538 O O . ILE A 1 69 ? -5.486 -1.754 -8.338 1.00 97.88 69 ILE A O 1
ATOM 542 N N . VAL A 1 70 ? -5.605 -3.769 -7.362 1.00 97.06 70 VAL A N 1
ATOM 543 C CA . VAL A 1 70 ? -5.865 -4.494 -8.609 1.00 97.06 70 VAL A CA 1
ATOM 544 C C . VAL A 1 70 ? -7.193 -4.028 -9.213 1.00 97.06 70 VAL A C 1
ATOM 546 O O . VAL A 1 70 ? -8.241 -4.220 -8.601 1.00 97.06 70 VAL A O 1
ATOM 549 N N . GLY A 1 71 ? -7.135 -3.472 -10.426 1.00 92.31 71 GLY A N 1
ATOM 550 C CA . GLY A 1 71 ? -8.310 -3.061 -11.200 1.00 92.31 71 GLY A CA 1
ATOM 551 C C . GLY A 1 71 ? -8.911 -1.697 -10.837 1.00 92.31 71 GLY A C 1
ATOM 552 O O . GLY A 1 71 ? -9.960 -1.375 -11.387 1.00 92.31 71 GLY A O 1
ATOM 553 N N . ASP A 1 72 ? -8.277 -0.932 -9.939 1.00 85.69 72 ASP A N 1
ATOM 554 C CA . ASP A 1 72 ? -8.581 0.496 -9.712 1.00 85.69 72 ASP A CA 1
ATOM 555 C C . ASP A 1 72 ? -7.985 1.384 -10.819 1.00 85.69 72 ASP A C 1
ATOM 557 O O . ASP A 1 72 ? -6.913 1.022 -11.365 1.00 85.69 72 ASP A O 1
#

Radius of gyration: 12.52 Å; chains: 1; bounding box: 29×24×30 Å